Protein AF-A0A955H6G9-F1 (afdb_monomer)

pLDDT: mean 87.77, std 12.22, range [42.0, 98.0]

Structure (mmCIF, N/CA/C/O backbone):
data_AF-A0A955H6G9-F1
#
_entry.id   AF-A0A955H6G9-F1
#
loop_
_atom_site.group_PDB
_atom_site.id
_atom_site.type_symbol
_atom_site.label_atom_id
_atom_site.label_alt_id
_atom_site.label_comp_id
_atom_site.label_asym_id
_atom_site.label_entity_id
_atom_site.label_seq_id
_atom_site.pdbx_PDB_ins_code
_atom_site.Cartn_x
_atom_site.Cartn_y
_atom_site.Cartn_z
_atom_site.occupancy
_atom_site.B_iso_or_equiv
_atom_site.auth_seq_id
_atom_site.auth_comp_id
_atom_site.auth_asym_id
_atom_site.auth_atom_id
_atom_site.pdbx_PDB_model_num
ATOM 1 N N . MET A 1 1 ? 12.837 34.149 -15.693 1.00 42.00 1 MET A N 1
ATOM 2 C CA . MET A 1 1 ? 12.705 32.697 -15.469 1.00 42.00 1 MET A CA 1
ATOM 3 C C . MET A 1 1 ? 13.325 32.417 -14.121 1.00 42.00 1 MET A C 1
ATOM 5 O O . MET A 1 1 ? 14.547 32.378 -14.021 1.00 42.00 1 MET A O 1
ATOM 9 N N . GLU A 1 2 ? 12.493 32.391 -13.085 1.00 47.94 2 GLU A N 1
ATOM 10 C CA . GLU A 1 2 ? 12.919 32.029 -11.735 1.00 47.94 2 GLU A CA 1
ATOM 11 C C . GLU A 1 2 ? 13.337 30.560 -11.734 1.00 47.94 2 GLU A C 1
ATOM 13 O O . GLU A 1 2 ? 12.632 29.698 -12.254 1.00 47.94 2 GLU A O 1
ATOM 18 N N . LYS A 1 3 ? 14.541 30.302 -11.227 1.00 47.59 3 LYS A N 1
ATOM 19 C CA . LYS A 1 3 ? 14.993 28.957 -10.897 1.00 47.59 3 LYS A CA 1
ATOM 20 C C . LYS A 1 3 ? 14.426 28.667 -9.516 1.00 47.59 3 LYS A C 1
ATOM 22 O O . LYS A 1 3 ? 15.016 29.116 -8.538 1.00 47.59 3 LYS A O 1
ATOM 27 N N . THR A 1 4 ? 13.285 27.993 -9.444 1.00 53.31 4 THR A N 1
ATOM 28 C CA . THR A 1 4 ? 12.806 27.422 -8.181 1.00 53.31 4 THR A CA 1
ATOM 29 C C . THR A 1 4 ? 13.916 26.531 -7.621 1.00 53.31 4 THR A C 1
ATOM 31 O O . THR A 1 4 ? 14.532 25.764 -8.372 1.00 53.31 4 THR A O 1
ATOM 34 N N . SER A 1 5 ? 14.258 26.705 -6.345 1.00 61.56 5 SER A N 1
ATOM 35 C CA . SER A 1 5 ? 15.339 25.949 -5.710 1.00 61.56 5 SER A CA 1
ATOM 36 C C . SER A 1 5 ? 14.972 24.466 -5.658 1.00 61.56 5 SER A C 1
ATOM 38 O O . SER A 1 5 ? 13.839 24.112 -5.346 1.00 61.56 5 SER A O 1
ATOM 40 N N . ASN A 1 6 ? 15.944 23.580 -5.885 1.00 61.66 6 ASN A N 1
ATOM 41 C CA . ASN A 1 6 ? 15.737 22.133 -5.772 1.00 61.66 6 ASN A CA 1
ATOM 42 C C . ASN A 1 6 ? 15.278 21.706 -4.359 1.00 61.66 6 ASN A C 1
ATOM 44 O O . ASN A 1 6 ? 14.667 20.655 -4.220 1.00 61.66 6 ASN A O 1
ATOM 48 N N . SER A 1 7 ? 15.549 22.511 -3.319 1.00 62.56 7 SER A N 1
ATOM 49 C CA . SER A 1 7 ? 15.034 22.247 -1.966 1.00 62.56 7 SER A CA 1
ATOM 50 C C . SER A 1 7 ? 13.562 22.629 -1.796 1.00 62.56 7 SER A C 1
ATOM 52 O O . SER A 1 7 ? 12.850 21.948 -1.077 1.00 62.56 7 SER A O 1
ATOM 54 N N . GLU A 1 8 ? 13.095 23.689 -2.461 1.00 64.44 8 GLU A N 1
ATOM 55 C CA . GLU A 1 8 ? 11.696 24.139 -2.368 1.00 64.44 8 GLU A CA 1
ATOM 56 C C . GLU A 1 8 ? 10.757 23.141 -3.057 1.00 64.44 8 GLU A C 1
ATOM 58 O O . GLU A 1 8 ? 9.691 22.834 -2.538 1.00 64.44 8 GLU A O 1
ATOM 63 N N . ILE A 1 9 ? 11.197 22.561 -4.181 1.00 63.03 9 ILE A N 1
ATOM 64 C CA . ILE A 1 9 ? 10.450 21.521 -4.906 1.00 63.03 9 ILE A CA 1
ATOM 65 C C . ILE A 1 9 ? 10.316 20.244 -4.059 1.00 63.03 9 ILE A C 1
ATOM 67 O O . ILE A 1 9 ? 9.235 19.660 -4.003 1.00 63.03 9 ILE A O 1
ATOM 71 N N . MET A 1 10 ? 11.387 19.831 -3.367 1.00 66.06 10 MET A N 1
ATOM 72 C CA . MET A 1 10 ? 11.335 18.695 -2.437 1.00 66.06 10 MET A CA 1
ATOM 73 C C . MET A 1 10 ? 10.364 18.952 -1.279 1.00 66.06 10 MET A C 1
ATOM 75 O O . MET A 1 10 ? 9.615 18.053 -0.905 1.00 66.06 10 MET A O 1
ATOM 79 N N . ASP A 1 11 ? 10.342 20.165 -0.726 1.00 83.56 11 ASP A N 1
ATOM 80 C CA . ASP A 1 11 ? 9.441 20.497 0.380 1.00 83.56 11 ASP A CA 1
ATOM 81 C C . ASP A 1 11 ? 7.962 20.475 -0.058 1.00 83.56 11 ASP A C 1
ATOM 83 O O . ASP A 1 11 ? 7.108 19.980 0.682 1.00 83.56 11 ASP A O 1
ATOM 87 N N . GLU A 1 12 ? 7.645 20.940 -1.271 1.00 87.81 12 GLU A N 1
ATOM 88 C CA . GLU A 1 12 ? 6.280 20.909 -1.820 1.00 87.81 12 GLU A CA 1
ATOM 89 C C . GLU A 1 12 ? 5.785 19.484 -2.123 1.00 87.81 12 GLU A C 1
ATOM 91 O O . GLU A 1 12 ? 4.650 19.145 -1.777 1.00 87.81 12 GLU A O 1
ATOM 96 N N . GLU A 1 13 ? 6.628 18.632 -2.717 1.00 91.62 13 GLU A N 1
ATOM 97 C CA . GLU A 1 13 ? 6.317 17.217 -2.981 1.00 91.62 13 GLU A CA 1
ATOM 98 C C . GLU A 1 13 ? 6.003 16.464 -1.685 1.00 91.62 13 GLU A C 1
ATOM 100 O O . GLU A 1 13 ? 4.968 15.803 -1.575 1.00 91.62 13 GLU A O 1
ATOM 105 N N . VAL A 1 14 ? 6.857 16.610 -0.669 1.00 94.31 14 VAL A N 1
ATOM 106 C CA . VAL A 1 14 ? 6.679 15.937 0.624 1.00 94.31 14 VAL A CA 1
ATOM 107 C C . VAL A 1 14 ? 5.387 16.380 1.309 1.00 94.31 14 VAL A C 1
ATOM 109 O O . VAL A 1 14 ? 4.677 15.551 1.884 1.00 94.31 14 VAL A O 1
ATOM 112 N N . VAL A 1 15 ? 5.062 17.676 1.266 1.00 95.19 15 VAL A N 1
ATOM 113 C CA . VAL A 1 15 ? 3.809 18.191 1.838 1.00 95.19 15 VAL A CA 1
ATOM 114 C C . VAL A 1 15 ? 2.597 17.617 1.105 1.00 95.19 15 VAL A C 1
ATOM 116 O O . VAL A 1 15 ? 1.661 17.167 1.768 1.00 95.19 15 VAL A O 1
ATOM 119 N N . ALA A 1 16 ? 2.618 17.586 -0.230 1.00 94.38 16 ALA A N 1
ATOM 120 C CA . ALA A 1 16 ? 1.520 17.044 -1.028 1.00 94.38 16 ALA A CA 1
ATOM 121 C C . ALA A 1 16 ? 1.290 15.550 -0.744 1.00 94.38 16 ALA A C 1
ATOM 123 O O . ALA A 1 16 ? 0.165 15.143 -0.455 1.00 94.38 16 ALA A O 1
ATOM 124 N N . LEU A 1 17 ? 2.355 14.743 -0.731 1.00 96.19 17 LEU A N 1
ATOM 125 C CA . LEU A 1 17 ? 2.266 13.303 -0.472 1.00 96.19 17 LEU A CA 1
ATOM 126 C C . LEU A 1 17 ? 1.715 12.992 0.922 1.00 96.19 17 LEU A C 1
ATOM 128 O O . LEU A 1 17 ? 0.848 12.132 1.056 1.00 96.19 17 LEU A O 1
ATOM 132 N N . LYS A 1 18 ? 2.139 13.739 1.949 1.00 96.44 18 LYS A N 1
ATOM 133 C CA . LYS A 1 18 ? 1.588 13.598 3.306 1.00 96.44 18 LYS A CA 1
ATOM 134 C C . LYS A 1 18 ? 0.100 13.926 3.360 1.00 96.44 18 LYS A C 1
ATOM 136 O O . LYS A 1 18 ? -0.662 13.208 4.002 1.00 96.44 18 LYS A O 1
ATOM 141 N N . GLN A 1 19 ? -0.325 14.993 2.682 1.00 95.69 19 GLN A N 1
ATOM 142 C CA . GLN A 1 19 ? -1.740 15.363 2.622 1.00 95.69 19 GLN A CA 1
ATOM 143 C C . GLN A 1 19 ? -2.574 14.286 1.928 1.00 95.69 19 GLN A C 1
ATOM 145 O O . GLN A 1 19 ? -3.650 13.949 2.421 1.00 95.69 19 GLN A O 1
ATOM 150 N N . LEU A 1 20 ? -2.072 13.717 0.830 1.00 95.44 20 LEU A N 1
ATOM 151 C CA . LEU A 1 20 ? -2.723 12.602 0.144 1.00 95.44 20 LEU A CA 1
ATOM 152 C C . LEU A 1 20 ? -2.802 11.363 1.040 1.00 95.44 20 LEU A C 1
ATOM 154 O O . LEU A 1 20 ? -3.865 10.758 1.149 1.00 95.44 20 LEU A O 1
ATOM 158 N N . ALA A 1 21 ? -1.731 11.042 1.768 1.00 96.69 21 ALA A N 1
ATOM 159 C CA . ALA A 1 21 ? -1.721 9.927 2.711 1.00 96.69 21 ALA A CA 1
ATOM 160 C C . ALA A 1 21 ? -2.803 10.088 3.790 1.00 96.69 21 ALA A C 1
ATOM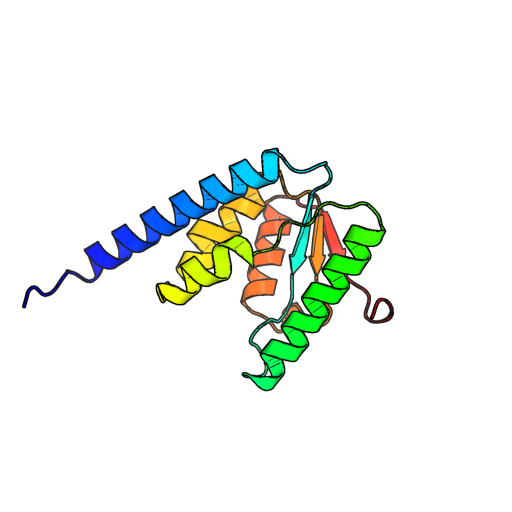 162 O O . ALA A 1 21 ? -3.561 9.164 4.066 1.00 96.69 21 ALA A O 1
ATOM 163 N N . GLU A 1 22 ? -2.930 11.28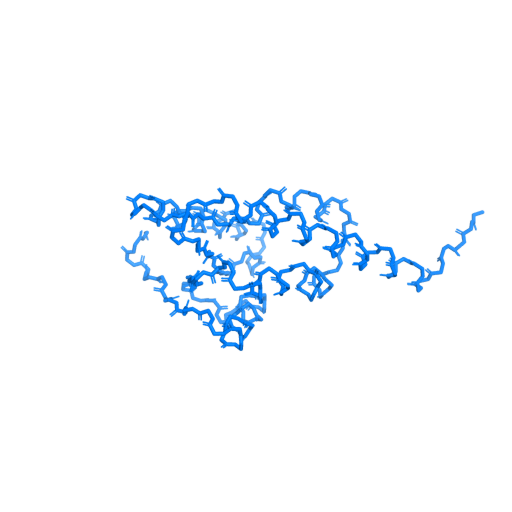2 4.375 1.00 96.88 22 GLU A N 1
ATOM 164 C CA . GLU A 1 22 ? -3.965 11.576 5.372 1.00 96.88 22 GLU A CA 1
ATOM 165 C C . GLU A 1 22 ? -5.391 11.520 4.806 1.00 96.88 22 GLU A C 1
ATOM 167 O O . GLU A 1 22 ? -6.344 11.243 5.542 1.00 96.88 22 GLU A O 1
ATOM 172 N N . GLN A 1 23 ? -5.575 11.848 3.526 1.00 95.38 23 GLN A N 1
ATOM 173 C CA . GLN A 1 23 ? -6.870 11.720 2.861 1.00 95.38 23 GLN A CA 1
ATOM 174 C C . GLN A 1 23 ? -7.222 10.248 2.650 1.00 95.38 23 GLN A C 1
ATOM 176 O O . GLN A 1 23 ? -8.334 9.844 2.984 1.00 95.38 23 GLN A O 1
ATOM 181 N N . GLU A 1 24 ? -6.274 9.443 2.174 1.00 96.12 24 GLU A N 1
ATOM 182 C CA . GLU A 1 24 ? -6.448 7.999 2.007 1.00 96.12 24 GLU A CA 1
ATOM 183 C C . GLU A 1 24 ? -6.719 7.297 3.334 1.00 96.12 24 GLU A C 1
ATOM 185 O O . GLU A 1 24 ? -7.673 6.533 3.436 1.00 96.12 24 GLU A O 1
ATOM 190 N N . ILE A 1 25 ? -5.972 7.626 4.389 1.00 96.75 25 ILE A N 1
ATOM 191 C CA . ILE A 1 25 ? -6.218 7.109 5.744 1.00 96.75 25 ILE A CA 1
ATOM 192 C C . ILE A 1 25 ? -7.666 7.385 6.166 1.00 96.75 25 ILE A C 1
ATOM 194 O O . ILE A 1 25 ? -8.373 6.466 6.575 1.00 96.75 25 ILE A O 1
ATOM 198 N N . ARG A 1 26 ? -8.156 8.618 5.980 1.00 96.12 26 ARG A N 1
ATOM 199 C CA . ARG A 1 26 ? -9.553 8.971 6.284 1.00 96.12 26 ARG A CA 1
ATOM 200 C C . ARG A 1 26 ? -10.568 8.205 5.440 1.00 96.12 26 ARG A C 1
ATOM 202 O O . ARG A 1 26 ? -11.649 7.908 5.942 1.00 96.12 26 ARG A O 1
ATOM 209 N N . LYS A 1 27 ? -10.258 7.883 4.181 1.00 94.75 27 LYS A N 1
ATOM 210 C CA . LYS A 1 27 ? -11.116 7.025 3.347 1.00 94.75 27 LYS A CA 1
ATOM 211 C C . LYS A 1 27 ? -11.143 5.596 3.892 1.00 94.75 27 LYS A C 1
ATOM 213 O O . LYS A 1 27 ? -12.225 5.032 4.035 1.00 94.75 27 LYS A O 1
ATOM 218 N N . ILE A 1 28 ? -9.984 5.045 4.259 1.00 95.62 28 ILE A N 1
ATOM 219 C CA . ILE A 1 28 ? -9.861 3.689 4.810 1.00 95.62 28 ILE A CA 1
ATOM 220 C C . ILE A 1 28 ? -10.650 3.548 6.120 1.00 95.62 28 ILE A C 1
ATOM 222 O O . ILE A 1 28 ? -11.315 2.533 6.318 1.00 95.62 28 ILE A O 1
ATOM 226 N N . GLU A 1 29 ? -10.655 4.569 6.985 1.00 96.19 29 GLU A N 1
ATOM 227 C CA . GLU A 1 29 ? -11.452 4.578 8.227 1.00 96.19 29 GLU A CA 1
ATOM 228 C C . GLU A 1 29 ? -12.958 4.373 7.991 1.00 96.19 29 GLU A C 1
ATOM 230 O O . GLU A 1 29 ? -13.663 3.908 8.886 1.00 96.19 29 GLU A O 1
ATOM 235 N N . GLN A 1 30 ? -13.463 4.719 6.803 1.00 95.75 30 GLN A N 1
ATOM 236 C CA . GLN A 1 30 ? -14.875 4.562 6.444 1.00 95.75 30 GLN A CA 1
ATOM 237 C C . GLN A 1 30 ? -15.189 3.203 5.798 1.00 95.75 30 GLN A C 1
ATOM 239 O O . GLN A 1 30 ? -16.362 2.895 5.571 1.00 95.75 30 GLN A O 1
ATOM 244 N N . LEU A 1 31 ? -14.177 2.387 5.485 1.00 94.81 31 LEU A N 1
ATOM 245 C CA . LEU A 1 31 ? -14.373 1.081 4.860 1.00 94.81 31 LEU A CA 1
ATOM 246 C C . LEU A 1 31 ? -14.797 0.017 5.891 1.00 94.81 31 LEU A C 1
ATOM 248 O O . LEU A 1 31 ? -14.308 0.016 7.028 1.00 94.81 31 LEU A O 1
ATOM 252 N N . PRO A 1 32 ? -15.663 -0.943 5.501 1.00 95.38 32 PRO A N 1
ATOM 253 C CA . PRO A 1 32 ? -15.953 -2.114 6.322 1.00 95.38 32 PRO A CA 1
ATOM 254 C C . PRO A 1 32 ? -14.673 -2.882 6.661 1.00 95.38 32 PRO A C 1
ATOM 256 O O . PRO A 1 32 ? -13.861 -3.157 5.784 1.00 95.38 32 PRO A O 1
ATOM 259 N N . GLN A 1 33 ? -14.500 -3.254 7.925 1.00 91.69 33 GLN A N 1
ATOM 260 C CA . GLN A 1 33 ? -13.320 -3.994 8.371 1.00 91.69 33 GLN A CA 1
ATOM 261 C C . GLN A 1 33 ? -13.535 -5.515 8.217 1.00 91.69 33 GLN A C 1
ATOM 263 O O . GLN A 1 33 ? -14.656 -5.983 8.446 1.00 91.69 33 GLN A O 1
ATOM 268 N N . PRO A 1 34 ? -12.488 -6.301 7.899 1.00 94.00 34 PRO A N 1
ATOM 269 C CA . PRO A 1 34 ? -11.100 -5.872 7.716 1.00 94.00 34 PRO A CA 1
ATOM 270 C C . PRO A 1 34 ? -10.847 -5.222 6.347 1.00 94.00 34 PRO A C 1
ATOM 272 O O . PRO A 1 34 ? -11.423 -5.631 5.335 1.00 94.00 34 PRO A O 1
ATOM 275 N N . VAL A 1 35 ? -9.947 -4.238 6.328 1.00 97.25 35 VAL A N 1
ATOM 276 C CA . VAL A 1 35 ? -9.344 -3.698 5.109 1.00 97.25 35 VAL A CA 1
ATOM 277 C C . VAL A 1 35 ? -8.005 -4.379 4.874 1.00 97.25 35 VAL A C 1
ATOM 279 O O . VAL A 1 35 ? -7.166 -4.498 5.772 1.00 97.25 35 VAL A O 1
ATOM 282 N N . VAL A 1 36 ? -7.797 -4.811 3.637 1.00 96.75 36 VAL A N 1
ATOM 283 C CA . VAL A 1 36 ? -6.575 -5.480 3.205 1.00 96.75 36 VAL A CA 1
ATOM 284 C C . VAL A 1 36 ? -5.976 -4.769 1.995 1.00 96.75 36 VAL A C 1
ATOM 286 O O . VAL A 1 36 ? -6.652 -4.012 1.294 1.00 96.75 36 VAL A O 1
ATOM 289 N N . ARG A 1 37 ? -4.686 -5.005 1.759 1.00 95.19 37 ARG A N 1
ATOM 290 C CA . ARG A 1 37 ? -3.939 -4.485 0.607 1.00 95.19 37 ARG A CA 1
ATOM 291 C C . ARG A 1 37 ? -3.328 -5.642 -0.169 1.00 95.19 37 ARG A C 1
ATOM 293 O O . ARG A 1 37 ? -2.798 -6.569 0.442 1.00 95.19 37 ARG A O 1
ATOM 300 N N . VAL A 1 38 ? -3.349 -5.561 -1.496 1.00 94.44 38 VAL A N 1
ATOM 301 C CA . VAL A 1 38 ? -2.573 -6.456 -2.362 1.00 94.44 38 VAL A CA 1
ATOM 302 C C . VAL A 1 38 ? -1.281 -5.751 -2.782 1.00 94.44 38 VAL A C 1
ATOM 304 O O . VAL A 1 38 ? -1.288 -4.582 -3.15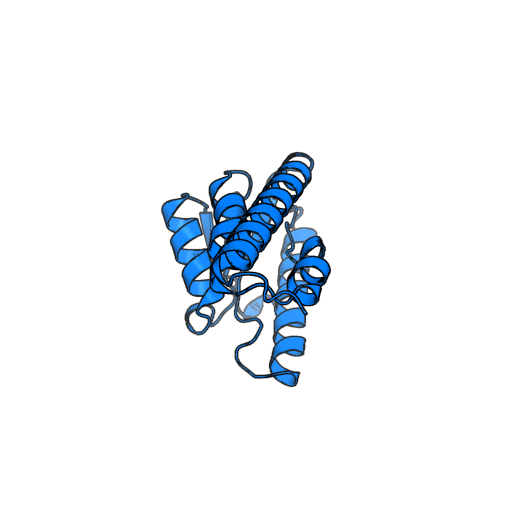6 1.00 94.44 38 VAL A O 1
ATOM 307 N N . CYS A 1 39 ? -0.166 -6.465 -2.686 1.00 93.81 39 CYS A N 1
ATOM 308 C CA . CYS A 1 39 ? 1.190 -5.997 -2.947 1.00 93.81 39 CYS A CA 1
ATOM 309 C C . CYS A 1 39 ? 1.851 -6.899 -3.993 1.00 93.81 39 CYS A C 1
ATOM 311 O O . CYS A 1 39 ? 1.662 -8.116 -3.976 1.00 93.81 39 CYS A O 1
ATOM 313 N N . GLY A 1 40 ? 2.666 -6.349 -4.890 1.00 90.69 40 GLY A N 1
ATOM 314 C CA . GLY A 1 40 ? 3.328 -7.172 -5.899 1.00 90.69 40 GLY A CA 1
ATOM 315 C C . GLY A 1 40 ? 4.137 -6.397 -6.936 1.00 90.69 40 GLY A C 1
ATOM 316 O O . GLY A 1 40 ? 4.186 -5.167 -6.913 1.00 90.69 40 GLY A O 1
ATOM 317 N N . PRO A 1 41 ? 4.807 -7.113 -7.851 1.00 87.75 41 PRO A N 1
ATOM 318 C CA . PRO A 1 41 ? 5.557 -6.494 -8.934 1.00 87.75 41 PRO A CA 1
ATOM 319 C C . PRO A 1 41 ? 4.605 -5.829 -9.932 1.00 87.75 41 PRO A C 1
ATOM 321 O O . PRO A 1 41 ? 3.851 -6.524 -10.611 1.00 87.75 41 PRO A O 1
ATOM 324 N N . LEU A 1 42 ? 4.672 -4.500 -10.052 1.00 82.31 42 LEU A N 1
ATOM 325 C CA . LEU A 1 42 ? 3.860 -3.730 -11.002 1.00 82.31 42 LEU A CA 1
ATOM 326 C C . LEU A 1 42 ? 4.644 -3.324 -12.261 1.00 82.31 42 LEU A C 1
ATOM 328 O O . LEU A 1 42 ? 4.130 -3.438 -13.363 1.00 82.31 42 LEU A O 1
ATOM 332 N N . THR A 1 43 ? 5.902 -2.897 -12.132 1.00 74.81 43 THR A N 1
ATOM 333 C CA . THR A 1 43 ? 6.668 -2.267 -13.230 1.00 74.81 43 THR A CA 1
ATOM 334 C C . THR A 1 43 ? 7.894 -3.062 -13.698 1.00 74.81 43 THR A C 1
ATOM 336 O O . THR A 1 43 ? 8.645 -2.582 -14.545 1.00 74.81 43 THR A O 1
ATOM 339 N N . CYS A 1 44 ? 8.103 -4.286 -13.198 1.00 64.69 44 CYS A N 1
ATOM 340 C CA . CYS A 1 44 ? 9.353 -5.037 -13.391 1.00 64.69 44 CYS A CA 1
ATOM 341 C C . CYS A 1 44 ? 9.675 -5.422 -14.854 1.00 64.69 44 CYS A C 1
ATOM 343 O O . CYS A 1 44 ? 10.847 -5.574 -15.182 1.00 64.69 44 CYS A O 1
ATOM 345 N N . ASP A 1 45 ? 8.675 -5.530 -15.741 1.00 67.31 45 ASP A N 1
ATOM 346 C CA . ASP A 1 45 ? 8.825 -6.112 -17.091 1.00 67.31 45 ASP A CA 1
ATOM 347 C C . ASP A 1 45 ? 8.454 -5.142 -18.249 1.00 67.31 45 ASP A C 1
ATOM 349 O O . ASP A 1 45 ? 8.072 -5.567 -19.343 1.00 67.31 45 ASP A O 1
ATOM 353 N N . GLY A 1 46 ? 8.540 -3.821 -18.039 1.00 64.75 46 GLY A N 1
ATOM 354 C CA . GLY A 1 46 ? 8.195 -2.810 -19.059 1.00 64.75 46 GLY A CA 1
ATOM 355 C C . GLY A 1 46 ? 6.680 -2.677 -19.328 1.00 64.75 46 GLY A C 1
ATOM 356 O O . GLY A 1 46 ? 5.883 -3.239 -18.584 1.00 64.75 46 GLY A O 1
ATOM 357 N N . PRO A 1 47 ? 6.234 -1.939 -20.370 1.00 67.00 47 PRO A N 1
ATOM 358 C CA . PRO A 1 47 ? 4.812 -1.592 -20.556 1.00 67.00 47 PRO A CA 1
ATOM 359 C C . PRO A 1 47 ? 3.867 -2.791 -20.742 1.00 67.00 47 PRO A C 1
ATOM 361 O O . PRO A 1 47 ? 2.778 -2.819 -20.175 1.00 67.00 47 PRO A O 1
ATOM 364 N N . GLU A 1 48 ? 4.287 -3.810 -21.499 1.00 67.69 48 GLU A N 1
ATOM 365 C CA . GLU A 1 48 ? 3.521 -5.061 -21.648 1.00 67.69 48 GLU A CA 1
ATOM 366 C C . GLU A 1 48 ? 3.525 -5.896 -20.356 1.00 67.69 48 GLU A C 1
ATOM 368 O O . GLU A 1 48 ? 2.594 -6.656 -20.089 1.00 67.69 48 GLU A O 1
ATOM 373 N N . GLY A 1 49 ? 4.575 -5.754 -19.544 1.00 76.25 49 GLY A N 1
ATOM 374 C CA . GLY A 1 49 ? 4.664 -6.311 -18.199 1.00 76.25 49 GLY A CA 1
ATOM 375 C C . GLY A 1 49 ? 3.710 -5.633 -17.224 1.00 76.25 49 GLY A C 1
ATOM 376 O O . GLY A 1 49 ? 2.996 -6.327 -16.509 1.00 76.25 49 GLY A O 1
ATOM 377 N N . TYR A 1 50 ? 3.639 -4.300 -17.267 1.00 82.00 50 TYR A N 1
ATOM 378 C CA . TYR A 1 50 ? 2.788 -3.495 -16.394 1.00 82.00 50 TYR A CA 1
ATOM 379 C C . TYR A 1 50 ? 1.321 -3.881 -16.511 1.00 82.00 50 TYR A C 1
ATOM 381 O O . TYR A 1 50 ? 0.699 -4.181 -15.499 1.00 82.00 50 TYR A O 1
ATOM 389 N N . LEU A 1 51 ? 0.784 -3.956 -17.734 1.00 82.81 51 LEU A N 1
ATOM 390 C CA . LEU A 1 51 ? -0.619 -4.329 -17.938 1.00 82.81 51 LEU A CA 1
ATOM 391 C C . LEU A 1 51 ? -0.924 -5.719 -17.364 1.00 82.81 51 LEU A C 1
ATOM 393 O O . LEU A 1 51 ? -1.891 -5.884 -16.630 1.00 82.81 51 LEU A O 1
ATOM 397 N N . ARG A 1 52 ? -0.051 -6.705 -17.613 1.00 82.94 52 ARG A N 1
ATOM 398 C CA . ARG A 1 52 ? -0.217 -8.056 -17.052 1.00 82.94 52 ARG A CA 1
ATOM 399 C C . ARG A 1 52 ? -0.109 -8.075 -15.530 1.00 82.94 52 ARG A C 1
ATOM 401 O O . ARG A 1 52 ? -0.822 -8.829 -14.876 1.00 82.94 52 ARG A O 1
ATOM 408 N N . SER A 1 53 ? 0.793 -7.287 -14.959 1.00 84.62 53 SER A N 1
ATOM 409 C CA . SER A 1 53 ? 0.942 -7.160 -13.512 1.00 84.62 53 SER A CA 1
ATOM 410 C C . SER A 1 53 ? -0.261 -6.479 -12.862 1.00 84.62 53 SER A C 1
ATOM 412 O O . SER A 1 53 ? -0.739 -6.955 -11.833 1.00 84.62 53 SER A O 1
ATOM 414 N N . ALA A 1 54 ? -0.782 -5.420 -13.481 1.00 86.12 54 ALA A N 1
ATOM 415 C CA . ALA A 1 54 ? -1.995 -4.736 -13.054 1.00 86.12 54 ALA A CA 1
ATOM 416 C C . ALA A 1 54 ? -3.208 -5.678 -13.110 1.00 86.12 54 ALA A C 1
ATOM 418 O O . ALA A 1 54 ? -3.956 -5.757 -12.140 1.00 86.12 54 ALA A O 1
ATOM 419 N N . ASP A 1 55 ? -3.346 -6.476 -14.175 1.00 88.00 55 ASP A N 1
ATOM 420 C CA . ASP A 1 55 ? -4.402 -7.491 -14.285 1.00 88.00 55 ASP A CA 1
ATOM 421 C C . ASP A 1 55 ? -4.308 -8.541 -13.165 1.00 88.00 55 ASP A C 1
ATOM 423 O O . ASP A 1 55 ? -5.323 -8.930 -12.584 1.00 88.00 55 ASP A O 1
ATOM 427 N N . ARG A 1 56 ? -3.092 -8.987 -12.816 1.00 86.94 56 ARG A N 1
ATOM 428 C CA . ARG A 1 56 ? -2.872 -9.930 -11.703 1.00 86.94 56 ARG A CA 1
ATOM 429 C C . ARG A 1 56 ? -3.233 -9.320 -10.351 1.00 86.94 56 ARG A C 1
ATOM 431 O O . ARG A 1 56 ? -3.843 -10.006 -9.533 1.00 86.94 56 ARG A O 1
ATOM 438 N N . LEU A 1 57 ? -2.878 -8.054 -10.120 1.00 89.44 57 LEU A N 1
ATOM 439 C CA . LEU A 1 57 ? -3.275 -7.317 -8.917 1.00 89.44 57 LEU A CA 1
ATOM 440 C C . LEU A 1 57 ? -4.798 -7.200 -8.834 1.00 89.44 57 LEU A C 1
ATOM 442 O O . LEU A 1 57 ? -5.378 -7.642 -7.847 1.00 89.44 57 LEU A O 1
ATOM 446 N N . ALA A 1 58 ? -5.450 -6.719 -9.893 1.00 90.19 58 ALA A N 1
ATOM 447 C CA . ALA A 1 58 ? -6.901 -6.554 -9.942 1.00 90.19 58 ALA A CA 1
ATOM 448 C C . ALA A 1 58 ? -7.651 -7.883 -9.742 1.00 90.19 58 ALA A C 1
ATOM 450 O O . ALA A 1 58 ? -8.672 -7.940 -9.053 1.00 90.19 58 ALA A O 1
ATOM 451 N N . LEU A 1 59 ? -7.143 -8.981 -10.307 1.00 90.88 59 LEU A N 1
ATOM 452 C CA . LEU A 1 59 ? -7.724 -10.307 -10.111 1.00 90.88 59 LEU A CA 1
ATOM 453 C C . LEU A 1 59 ? -7.580 -10.786 -8.660 1.00 90.88 59 LEU A C 1
ATOM 455 O O . LEU A 1 59 ? -8.536 -11.315 -8.089 1.00 90.88 59 LEU A O 1
ATOM 459 N N . ALA A 1 60 ? -6.421 -10.564 -8.041 1.00 91.81 60 ALA A N 1
ATOM 460 C CA . ALA A 1 60 ? -6.210 -10.892 -6.638 1.00 91.81 60 ALA A CA 1
ATOM 461 C C . ALA A 1 60 ? -7.111 -10.063 -5.708 1.00 91.81 60 ALA A C 1
ATOM 463 O O . ALA A 1 60 ? -7.745 -10.622 -4.810 1.00 91.81 60 ALA A O 1
ATOM 464 N N . GLU A 1 61 ? -7.240 -8.758 -5.961 1.00 92.69 61 GLU A N 1
ATOM 465 C CA . GLU A 1 61 ? -8.177 -7.881 -5.253 1.00 92.69 61 GLU A CA 1
ATOM 466 C C . GLU A 1 61 ? -9.613 -8.399 -5.379 1.00 92.69 61 GLU A C 1
ATOM 468 O O . GLU A 1 61 ? -10.308 -8.545 -4.371 1.00 92.69 61 GLU A O 1
ATOM 473 N N . LYS A 1 62 ? -10.039 -8.774 -6.591 1.00 92.94 62 LYS A N 1
ATOM 474 C CA . LYS A 1 62 ? -11.371 -9.335 -6.832 1.00 92.94 62 LYS A CA 1
ATOM 475 C C . LYS A 1 62 ? -11.624 -10.614 -6.032 1.00 92.94 62 LYS A C 1
ATOM 477 O O . LYS A 1 62 ? -12.693 -10.763 -5.445 1.00 92.94 62 LYS A O 1
ATOM 482 N N . VAL A 1 63 ? -10.660 -11.532 -5.977 1.00 92.25 63 VAL A N 1
ATOM 483 C CA . VAL A 1 63 ? -10.784 -12.773 -5.193 1.00 92.25 63 VAL A CA 1
ATOM 484 C C . VAL A 1 63 ? -10.971 -12.478 -3.700 1.00 92.25 63 VAL A C 1
ATOM 486 O O . VAL A 1 63 ? -11.729 -13.179 -3.028 1.00 92.25 63 VAL A O 1
ATOM 489 N N . LEU A 1 64 ? -10.308 -11.451 -3.162 1.00 92.94 64 LEU A N 1
ATOM 490 C CA . LEU A 1 64 ? -10.464 -11.040 -1.761 1.00 92.94 64 LEU A CA 1
ATOM 491 C C . LEU A 1 64 ? 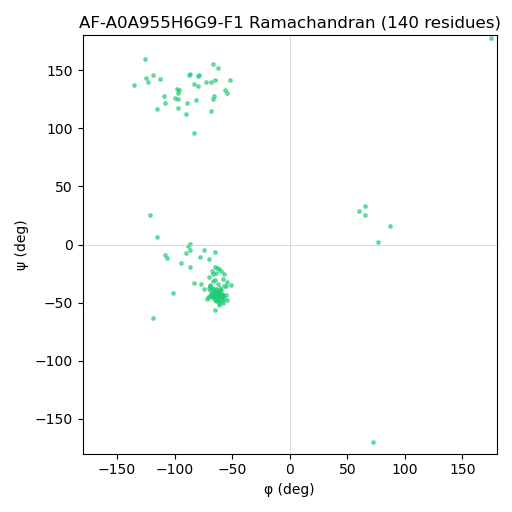-11.800 -10.320 -1.517 1.00 92.94 64 LEU A C 1
ATOM 493 O O . LEU A 1 64 ? -12.462 -10.583 -0.511 1.00 92.94 64 LEU A O 1
ATOM 497 N N . GLN A 1 65 ? -12.246 -9.489 -2.462 1.00 93.94 65 GLN A N 1
ATOM 498 C CA . GLN A 1 65 ? -13.578 -8.872 -2.428 1.00 93.94 65 GLN A CA 1
ATOM 499 C C . GLN A 1 65 ? -14.690 -9.924 -2.444 1.00 93.94 65 GLN A C 1
ATOM 501 O O . GLN A 1 65 ? -15.614 -9.852 -1.637 1.00 93.94 65 GLN A O 1
ATOM 506 N N . ASP A 1 66 ? -14.580 -10.943 -3.302 1.00 93.62 66 ASP A N 1
ATOM 507 C CA . ASP A 1 66 ? -15.548 -12.044 -3.389 1.00 93.62 66 ASP A CA 1
ATOM 508 C C . ASP A 1 66 ? -15.570 -12.892 -2.087 1.00 93.62 66 ASP A C 1
ATOM 510 O O . ASP A 1 66 ? -16.561 -13.564 -1.795 1.00 93.62 66 ASP A O 1
ATOM 514 N N . LYS A 1 67 ? -14.517 -12.812 -1.254 1.00 91.25 67 LYS A N 1
ATOM 515 C CA . LYS A 1 67 ? -14.452 -13.375 0.113 1.00 91.25 67 LYS A CA 1
ATOM 516 C C . LYS A 1 67 ? -14.999 -12.432 1.199 1.00 91.25 67 LYS A C 1
ATOM 518 O O . LYS A 1 67 ? -15.007 -12.804 2.372 1.00 91.25 67 LYS A O 1
ATOM 523 N N . GLY A 1 68 ? -15.478 -11.246 0.827 1.00 94.38 68 GLY A N 1
ATOM 524 C CA . GLY A 1 68 ? -16.081 -10.261 1.727 1.00 94.38 68 GLY A CA 1
ATOM 525 C C . GLY A 1 68 ? -15.094 -9.300 2.394 1.00 94.38 68 GLY A C 1
ATOM 526 O O . GLY A 1 68 ? -15.466 -8.666 3.379 1.00 94.38 68 GLY A O 1
ATOM 527 N N . MET A 1 69 ? -13.857 -9.195 1.898 1.00 94.94 69 MET A N 1
ATOM 528 C CA . MET A 1 69 ? -12.872 -8.234 2.406 1.00 94.94 69 MET A CA 1
ATOM 529 C C . MET A 1 69 ? -13.008 -6.877 1.715 1.00 94.94 69 MET A C 1
ATOM 531 O O . MET A 1 69 ? -13.299 -6.805 0.519 1.00 94.94 69 MET A O 1
ATOM 535 N N . SER A 1 70 ? -12.731 -5.799 2.449 1.00 96.75 70 SER A N 1
ATOM 536 C CA . SER A 1 70 ? -12.546 -4.482 1.841 1.00 96.75 70 SER A CA 1
ATOM 537 C C . SER A 1 70 ? -11.117 -4.344 1.341 1.00 96.75 70 SER A C 1
ATOM 539 O O . SER A 1 70 ? -10.173 -4.724 2.031 1.00 96.75 70 SER A O 1
ATOM 541 N N . ILE A 1 71 ? -10.952 -3.766 0.157 1.00 95.25 71 ILE A N 1
ATOM 542 C CA . ILE A 1 71 ? -9.640 -3.542 -0.448 1.00 95.25 71 ILE A CA 1
ATOM 543 C C . ILE A 1 71 ? -9.338 -2.057 -0.416 1.00 95.25 71 ILE A C 1
ATOM 545 O O . ILE A 1 71 ? -10.147 -1.257 -0.886 1.00 95.25 71 ILE A O 1
ATOM 549 N N . TRP A 1 72 ? -8.170 -1.699 0.109 1.00 94.69 72 TRP A N 1
ATOM 550 C CA . TRP A 1 72 ? -7.571 -0.412 -0.211 1.00 94.69 72 TRP A CA 1
ATOM 551 C C . TRP A 1 72 ? -6.691 -0.582 -1.449 1.00 94.69 72 TRP A C 1
ATOM 553 O O . TRP A 1 72 ? -5.765 -1.396 -1.446 1.00 94.69 72 TRP A O 1
ATOM 563 N N . THR A 1 73 ? -7.001 0.179 -2.497 1.00 87.06 73 THR A N 1
ATOM 564 C CA . THR A 1 73 ? -6.253 0.184 -3.754 1.00 87.06 73 THR A CA 1
ATOM 565 C C . THR A 1 73 ? -5.553 1.522 -3.935 1.00 87.06 73 THR A C 1
ATOM 567 O O . THR A 1 73 ? -6.095 2.576 -3.607 1.00 87.06 73 THR A O 1
ATOM 570 N N . PHE A 1 74 ? -4.338 1.482 -4.477 1.00 81.69 74 PHE A N 1
ATOM 571 C CA . PHE A 1 74 ? -3.596 2.693 -4.817 1.00 81.69 74 PHE A CA 1
ATOM 572 C C . PHE A 1 74 ? -4.244 3.478 -5.968 1.00 81.69 74 PHE A C 1
ATOM 574 O O . PHE A 1 74 ? -4.025 4.684 -6.068 1.00 81.69 74 PHE A O 1
ATOM 581 N N . GLY A 1 75 ? -5.055 2.815 -6.804 1.00 74.00 75 GLY A N 1
ATOM 582 C CA . GLY A 1 75 ? -5.585 3.370 -8.054 1.00 74.00 75 GLY A CA 1
ATOM 583 C C . GLY A 1 75 ? -6.261 4.738 -7.908 1.00 74.00 75 GLY A C 1
ATOM 584 O O . GLY A 1 75 ? -6.091 5.597 -8.767 1.00 74.00 75 GLY A O 1
ATOM 585 N N . ASP A 1 76 ? -6.939 4.994 -6.785 1.00 72.12 76 ASP A N 1
ATOM 586 C CA . ASP A 1 76 ? -7.629 6.267 -6.533 1.00 72.12 76 ASP A CA 1
ATOM 587 C C . ASP A 1 76 ? -6.676 7.471 -6.384 1.00 72.12 76 ASP A C 1
ATOM 589 O O . ASP A 1 76 ? -7.082 8.607 -6.621 1.00 72.12 76 ASP A O 1
ATOM 593 N N . SER A 1 77 ? -5.423 7.240 -5.981 1.00 81.94 77 SER A N 1
ATOM 594 C CA . SER A 1 77 ? -4.374 8.268 -5.845 1.00 81.94 77 SER A CA 1
ATOM 595 C C . SER A 1 77 ? -3.287 8.163 -6.924 1.00 81.94 77 SER A C 1
ATOM 597 O O . SER A 1 77 ? -2.437 9.048 -7.039 1.00 81.94 77 SER A O 1
ATOM 599 N N . GLU A 1 78 ? -3.305 7.088 -7.715 1.00 82.25 78 GLU A N 1
ATOM 600 C CA . GLU A 1 78 ? -2.285 6.757 -8.712 1.00 82.25 78 GLU A CA 1
ATOM 601 C C . GLU A 1 78 ? -2.198 7.823 -9.815 1.00 82.25 78 GLU A C 1
ATOM 603 O O . GLU A 1 78 ? -1.104 8.291 -10.135 1.00 82.25 78 GLU A O 1
ATOM 608 N N . GLU A 1 79 ? -3.340 8.278 -10.348 1.00 81.88 79 GLU A N 1
ATOM 609 C CA . GLU A 1 79 ? -3.379 9.320 -11.387 1.00 81.88 79 GLU A CA 1
ATOM 610 C C . GLU A 1 79 ? -2.808 10.653 -10.879 1.00 81.88 79 GLU A C 1
ATOM 612 O O . GLU A 1 79 ? -2.039 11.313 -11.584 1.00 81.88 79 GLU A O 1
ATOM 617 N N . GLU A 1 80 ? -3.143 11.038 -9.645 1.00 85.81 80 GLU A N 1
ATOM 618 C CA . GLU A 1 80 ? -2.653 12.282 -9.051 1.00 85.81 80 GLU A CA 1
ATOM 619 C C . GLU A 1 80 ? -1.141 12.230 -8.812 1.00 85.81 80 GLU A C 1
ATOM 621 O O . GLU A 1 80 ? -0.432 13.180 -9.143 1.00 85.81 80 GLU A O 1
ATOM 626 N N . ILE A 1 81 ? -0.629 11.110 -8.301 1.00 87.00 81 ILE A N 1
ATOM 627 C CA . ILE A 1 81 ? 0.795 10.949 -8.000 1.00 87.00 81 ILE A CA 1
ATOM 628 C C . ILE A 1 81 ? 1.629 10.827 -9.282 1.00 87.00 81 ILE A C 1
ATOM 630 O O . ILE A 1 81 ? 2.620 11.548 -9.440 1.00 87.00 81 ILE A O 1
ATOM 634 N N . PHE A 1 82 ? 1.220 9.992 -10.244 1.00 81.75 82 PHE A N 1
ATOM 635 C CA . PHE A 1 82 ? 1.953 9.856 -11.507 1.00 81.75 82 PHE A CA 1
ATOM 636 C C . PHE A 1 82 ? 1.854 11.099 -12.385 1.00 81.75 82 PHE A C 1
ATOM 638 O O . PHE A 1 82 ? 2.844 11.478 -13.014 1.00 81.75 82 PHE A O 1
ATOM 645 N N . GLY A 1 83 ? 0.709 11.787 -12.390 1.00 83.25 83 GLY A N 1
ATOM 646 C CA . GLY A 1 83 ? 0.532 13.035 -13.132 1.00 83.25 83 GLY A CA 1
ATOM 647 C C . GLY A 1 83 ? 1.469 14.158 -12.674 1.00 83.25 83 GLY A C 1
ATOM 648 O O . GLY A 1 83 ? 1.733 15.091 -13.436 1.00 83.25 83 GLY A O 1
ATOM 649 N N . LYS A 1 84 ? 1.997 14.072 -11.447 1.00 87.06 84 LYS A N 1
ATOM 650 C CA . LYS A 1 84 ? 2.934 15.045 -10.867 1.00 87.06 84 LYS A CA 1
ATOM 651 C C . LYS A 1 84 ? 4.403 14.668 -11.038 1.00 87.06 84 LYS A C 1
ATOM 653 O O . LYS A 1 84 ? 5.252 15.544 -10.891 1.00 87.06 84 LYS A O 1
ATOM 658 N N . GLY A 1 85 ? 4.703 13.413 -11.376 1.00 86.94 85 GLY A N 1
ATOM 659 C CA . GLY A 1 85 ? 6.077 12.931 -11.531 1.00 86.94 85 GLY A CA 1
ATOM 660 C C . GLY A 1 85 ? 6.875 12.944 -10.225 1.00 86.94 85 GLY A C 1
ATOM 661 O O . GLY A 1 85 ? 8.074 13.218 -10.255 1.00 86.94 85 GLY A O 1
ATOM 662 N N . TYR A 1 86 ? 6.208 12.697 -9.093 1.00 90.38 86 TYR A N 1
ATOM 663 C CA . TYR A 1 86 ? 6.869 12.551 -7.796 1.00 90.38 86 TYR A CA 1
ATOM 664 C C . TYR A 1 86 ? 7.829 11.359 -7.795 1.00 90.38 86 TYR A C 1
ATOM 666 O O . TYR A 1 86 ? 7.648 10.393 -8.536 1.00 90.38 86 TYR A O 1
ATOM 674 N N . SER A 1 87 ? 8.873 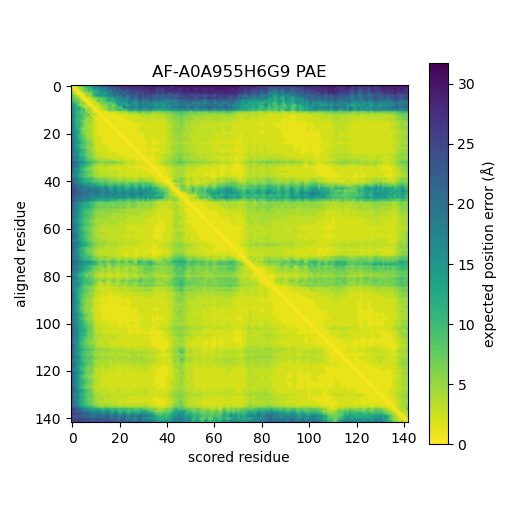11.439 -6.975 1.00 90.12 87 SER A N 1
ATOM 675 C CA . SER A 1 87 ? 9.880 10.383 -6.894 1.00 90.12 87 SER A CA 1
ATOM 676 C C . SER A 1 87 ? 9.338 9.142 -6.183 1.00 90.12 87 SER A C 1
ATOM 678 O O . SER A 1 87 ? 8.681 9.253 -5.149 1.00 90.12 87 SER A O 1
ATOM 680 N N . ASP A 1 88 ? 9.678 7.953 -6.685 1.00 88.25 88 ASP A N 1
ATOM 681 C CA . ASP A 1 88 ? 9.243 6.679 -6.089 1.00 88.25 88 ASP A CA 1
ATOM 682 C C . ASP A 1 88 ? 9.635 6.560 -4.603 1.00 88.25 88 ASP A C 1
ATOM 684 O O . ASP A 1 88 ? 8.878 6.022 -3.795 1.00 88.25 88 ASP A O 1
ATOM 688 N N . GLU A 1 89 ? 10.803 7.094 -4.224 1.00 91.44 89 GLU A N 1
ATOM 689 C CA . GLU A 1 89 ? 11.283 7.110 -2.836 1.00 91.44 89 GLU A CA 1
ATOM 690 C C . GLU A 1 89 ? 10.369 7.944 -1.930 1.00 91.44 89 GLU A C 1
ATOM 692 O O . GLU A 1 89 ? 9.934 7.458 -0.884 1.00 91.44 89 GLU A O 1
ATOM 697 N N . ASN A 1 90 ? 10.020 9.168 -2.341 1.00 93.75 90 ASN A N 1
ATOM 698 C CA . ASN A 1 90 ? 9.122 10.015 -1.561 1.00 93.75 90 ASN A CA 1
ATOM 699 C C . ASN A 1 90 ? 7.694 9.465 -1.552 1.00 93.75 90 ASN A C 1
ATOM 701 O O . ASN A 1 90 ? 7.041 9.507 -0.510 1.00 93.75 90 ASN A O 1
ATOM 705 N N . VAL A 1 91 ? 7.204 8.935 -2.679 1.00 93.50 91 VAL A N 1
ATOM 706 C CA . VAL A 1 91 ? 5.881 8.291 -2.753 1.00 93.50 91 VAL A CA 1
ATOM 707 C C . VAL A 1 91 ? 5.813 7.128 -1.767 1.00 93.50 91 VAL A C 1
ATOM 709 O O . VAL A 1 91 ? 4.840 6.986 -1.024 1.00 93.50 91 VAL A O 1
ATOM 712 N N . PHE A 1 92 ? 6.864 6.316 -1.678 1.00 94.38 92 PHE A N 1
ATOM 713 C CA . PHE A 1 92 ? 6.899 5.273 -0.668 1.00 94.38 92 PHE A CA 1
ATOM 714 C C . PHE A 1 92 ? 6.936 5.846 0.758 1.00 94.38 92 PHE A C 1
ATOM 716 O O . PHE A 1 92 ? 6.057 5.532 1.564 1.00 94.38 92 PHE A O 1
ATOM 723 N N . GLU A 1 93 ? 7.920 6.694 1.071 1.00 96.75 93 GLU A N 1
ATOM 724 C CA . GLU A 1 93 ? 8.195 7.149 2.441 1.00 96.75 93 GLU A CA 1
ATOM 725 C C . GLU A 1 93 ? 7.086 8.041 3.015 1.00 96.75 93 GLU A C 1
ATOM 727 O O . GLU A 1 93 ? 6.761 7.935 4.197 1.00 96.75 93 GLU A O 1
ATOM 732 N N . PHE A 1 94 ? 6.486 8.908 2.198 1.00 96.56 94 PHE A N 1
ATOM 733 C CA . PHE A 1 94 ? 5.530 9.918 2.657 1.00 96.56 94 PHE A CA 1
ATOM 734 C C . PHE A 1 94 ? 4.076 9.617 2.305 1.00 96.56 94 PHE A C 1
ATOM 736 O O . PHE A 1 94 ? 3.196 10.273 2.863 1.00 96.56 94 PHE A O 1
ATOM 743 N N . PHE A 1 95 ? 3.814 8.632 1.440 1.00 96.12 95 PHE A N 1
ATOM 744 C CA . PHE A 1 95 ? 2.456 8.218 1.093 1.00 96.12 95 PHE A CA 1
ATOM 745 C C . PHE A 1 95 ? 2.160 6.759 1.469 1.00 96.12 95 PHE A C 1
ATOM 747 O O . PHE A 1 95 ? 1.332 6.516 2.348 1.00 96.12 95 PHE A O 1
ATOM 754 N N . HIS A 1 96 ? 2.851 5.769 0.893 1.00 95.88 96 HIS A N 1
ATOM 755 C CA . HIS A 1 96 ? 2.516 4.360 1.154 1.00 95.88 96 HIS A CA 1
ATOM 756 C C . HIS A 1 96 ? 2.814 3.903 2.582 1.00 95.88 96 HIS A C 1
ATOM 758 O O . HIS A 1 96 ? 2.019 3.162 3.169 1.00 95.88 96 HIS A O 1
ATOM 764 N N . LYS A 1 97 ? 3.962 4.303 3.131 1.00 96.88 97 LYS A N 1
ATOM 765 C CA . LYS A 1 97 ? 4.413 3.869 4.453 1.00 96.88 97 LYS A CA 1
ATOM 766 C C . LYS A 1 97 ? 3.489 4.360 5.578 1.00 96.88 97 LYS A C 1
ATOM 768 O O . LYS A 1 97 ? 3.041 3.503 6.338 1.00 96.88 97 LYS A O 1
ATOM 773 N N . PRO A 1 98 ? 3.086 5.647 5.652 1.00 97.94 98 PRO A N 1
ATOM 774 C CA . PRO A 1 98 ? 2.113 6.102 6.648 1.00 97.94 98 PRO A CA 1
ATOM 775 C C . PRO A 1 98 ? 0.771 5.361 6.591 1.00 97.94 98 PRO A C 1
ATOM 777 O O . PRO A 1 98 ? 0.173 5.091 7.630 1.00 97.94 98 PRO A O 1
ATOM 780 N N . ILE A 1 99 ? 0.305 4.989 5.392 1.00 97.12 99 ILE A N 1
ATOM 781 C CA . ILE A 1 99 ? -0.934 4.216 5.224 1.00 97.12 99 ILE A CA 1
ATOM 782 C C . ILE A 1 99 ? -0.782 2.814 5.828 1.00 97.12 99 ILE A C 1
ATOM 784 O O . ILE A 1 99 ? -1.648 2.379 6.587 1.00 97.12 99 ILE A O 1
ATOM 788 N N . LEU A 1 100 ? 0.326 2.118 5.551 1.00 96.25 100 LEU A N 1
ATOM 789 C CA . LEU A 1 100 ? 0.611 0.802 6.140 1.00 96.25 100 LEU A CA 1
ATOM 790 C C . LEU A 1 100 ? 0.798 0.870 7.665 1.00 96.25 100 LEU A C 1
ATOM 792 O O . LEU A 1 100 ? 0.339 -0.017 8.381 1.00 96.25 100 LEU A O 1
ATOM 796 N N . GLU A 1 101 ? 1.434 1.927 8.168 1.00 97.50 101 GLU A N 1
ATOM 797 C CA . GLU A 1 101 ? 1.696 2.135 9.598 1.00 97.50 101 GLU A CA 1
ATOM 798 C C . GLU A 1 101 ? 0.471 2.641 10.382 1.00 97.50 101 GLU A C 1
ATOM 800 O O . GLU A 1 101 ? 0.481 2.626 11.613 1.00 97.50 101 GLU A O 1
ATOM 805 N N . SER A 1 102 ? -0.607 3.043 9.699 1.00 96.81 102 SER A N 1
ATOM 806 C CA . SER A 1 102 ? -1.830 3.568 10.329 1.00 96.81 102 SER A CA 1
ATOM 807 C C . SER A 1 102 ? -2.556 2.561 11.234 1.00 96.81 102 SER A C 1
ATOM 809 O O . SER A 1 102 ? -3.372 2.951 12.068 1.00 96.81 102 SER A O 1
ATOM 811 N N . GLY A 1 103 ? -2.291 1.262 11.058 1.00 96.00 103 GLY A N 1
ATOM 812 C CA . GLY A 1 103 ? -3.019 0.174 11.718 1.00 96.00 103 GLY A CA 1
ATOM 813 C C . GLY A 1 103 ? -4.396 -0.123 11.109 1.00 96.00 103 GLY A C 1
ATOM 814 O O . GLY A 1 103 ? -5.104 -1.004 11.601 1.00 96.00 103 GLY A O 1
ATOM 815 N N . LEU A 1 104 ? -4.780 0.583 10.039 1.00 96.62 104 LEU A N 1
ATOM 816 C CA . LEU A 1 104 ? -6.058 0.390 9.352 1.00 96.62 104 LEU A CA 1
ATOM 817 C C . LEU A 1 104 ? -6.024 -0.706 8.283 1.00 96.62 104 LEU A C 1
ATOM 819 O O . LEU A 1 104 ? -7.079 -1.211 7.916 1.00 96.62 104 LEU A O 1
ATOM 823 N N . ILE A 1 105 ? -4.839 -1.082 7.801 1.00 97.38 105 ILE A N 1
ATOM 824 C CA . ILE A 1 105 ? -4.647 -2.263 6.956 1.00 97.38 105 ILE A CA 1
ATOM 825 C C . ILE A 1 105 ?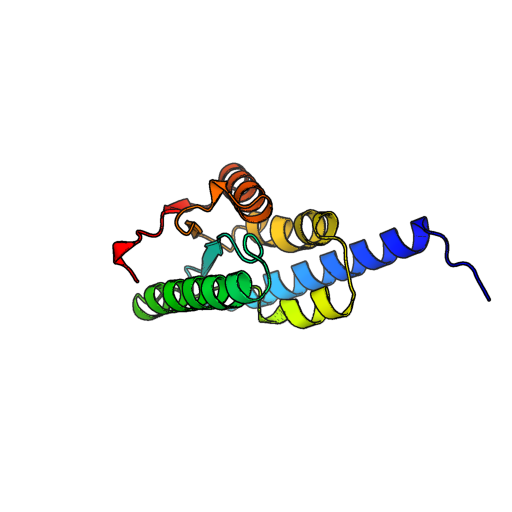 -4.361 -3.448 7.881 1.00 97.38 105 ILE A C 1
ATOM 827 O O . ILE A 1 105 ? -3.320 -3.479 8.534 1.00 97.38 105 ILE A O 1
ATOM 831 N N . GLN A 1 106 ? -5.272 -4.420 7.967 1.00 96.62 106 GLN A N 1
ATOM 832 C CA . GLN A 1 106 ? -5.075 -5.582 8.847 1.00 96.62 106 GLN A CA 1
ATOM 833 C C . GLN A 1 106 ? -4.222 -6.662 8.193 1.00 96.62 106 GLN A C 1
ATOM 835 O O . GLN A 1 106 ? -3.459 -7.343 8.885 1.00 96.62 106 GLN A O 1
ATOM 840 N N . GLU A 1 107 ? -4.334 -6.811 6.873 1.00 96.94 107 GLU A N 1
ATOM 841 C CA . GLU A 1 107 ? -3.616 -7.836 6.123 1.00 96.94 107 GLU A CA 1
ATOM 842 C C . GLU A 1 107 ? -3.012 -7.264 4.835 1.00 96.94 107 GLU A C 1
ATOM 844 O O . GLU A 1 107 ? -3.659 -6.511 4.104 1.00 96.94 107 GLU A O 1
ATOM 849 N N . ALA A 1 108 ? -1.769 -7.645 4.550 1.00 96.81 108 ALA A N 1
ATOM 850 C CA . ALA A 1 108 ? -1.076 -7.357 3.303 1.00 96.81 108 ALA A CA 1
ATOM 851 C C . ALA A 1 108 ? -0.804 -8.676 2.568 1.00 96.81 108 ALA A C 1
ATOM 853 O O . ALA A 1 108 ? -0.079 -9.541 3.066 1.00 96.81 108 ALA A O 1
ATOM 854 N N . TYR A 1 109 ? -1.407 -8.824 1.392 1.00 95.88 109 TYR A N 1
ATOM 855 C CA . TYR A 1 109 ? -1.311 -10.000 0.536 1.00 95.88 109 TYR A CA 1
ATOM 856 C C . TYR A 1 109 ? -0.257 -9.780 -0.543 1.00 95.88 109 TYR A C 1
ATOM 858 O O . TYR A 1 109 ? -0.419 -8.913 -1.395 1.00 95.88 109 TYR A O 1
ATOM 866 N N . PHE A 1 110 ? 0.801 -10.583 -0.539 1.00 94.94 110 PHE A N 1
ATOM 867 C CA . PHE A 1 110 ? 1.889 -10.468 -1.504 1.00 94.94 110 PHE A CA 1
ATOM 868 C C . PHE A 1 110 ? 1.709 -11.449 -2.655 1.00 94.94 110 PHE A C 1
ATOM 870 O O . PHE A 1 110 ? 1.576 -12.653 -2.444 1.00 94.94 110 PHE A O 1
ATOM 877 N N . LEU A 1 111 ? 1.712 -10.928 -3.880 1.00 92.38 111 LEU A N 1
ATOM 878 C CA . LEU A 1 111 ? 1.702 -11.739 -5.087 1.00 92.38 111 LEU A CA 1
ATOM 879 C C . LEU A 1 111 ? 3.013 -12.531 -5.238 1.00 92.38 111 LEU A C 1
ATOM 881 O O . LEU A 1 111 ? 4.069 -12.093 -4.777 1.00 92.38 111 LEU A O 1
ATOM 885 N N . PRO A 1 112 ? 2.984 -13.663 -5.958 1.00 89.44 112 PRO A N 1
ATOM 886 C CA . PRO A 1 112 ? 4.180 -14.408 -6.335 1.00 89.44 112 PRO A CA 1
ATOM 887 C C . PRO A 1 112 ? 5.217 -13.514 -7.019 1.00 89.44 112 PRO A C 1
ATOM 889 O O . PRO A 1 112 ? 4.857 -12.672 -7.850 1.00 89.44 112 PRO A O 1
ATOM 892 N N . ARG A 1 113 ? 6.499 -13.749 -6.705 1.00 87.69 113 ARG A N 1
ATOM 893 C CA . ARG A 1 113 ? 7.653 -12.943 -7.155 1.00 87.69 113 ARG A CA 1
ATOM 894 C C . ARG A 1 113 ? 7.663 -11.508 -6.606 1.00 87.69 113 ARG A C 1
ATOM 896 O O . ARG A 1 113 ? 8.239 -10.612 -7.221 1.00 87.69 113 ARG A O 1
ATOM 903 N N . TRP A 1 114 ? 7.022 -11.252 -5.460 1.00 91.81 114 TRP A N 1
ATOM 904 C CA . TRP A 1 114 ? 7.091 -9.944 -4.791 1.00 91.81 114 TRP A CA 1
ATOM 905 C C . TRP A 1 114 ? 8.527 -9.526 -4.448 1.00 91.81 114 TRP A C 1
ATOM 907 O O . TRP A 1 114 ? 8.835 -8.338 -4.438 1.00 91.81 114 TRP A O 1
ATOM 917 N N . ASP A 1 115 ? 9.407 -10.490 -4.197 1.00 91.88 115 ASP A N 1
ATOM 918 C CA . ASP A 1 115 ? 10.815 -10.299 -3.850 1.00 91.88 115 ASP A CA 1
ATOM 919 C C . ASP A 1 115 ? 11.667 -9.794 -5.024 1.00 91.88 115 ASP A C 1
ATOM 921 O O . ASP A 1 115 ? 12.775 -9.299 -4.825 1.00 91.88 115 ASP A O 1
ATOM 925 N N . GLU A 1 116 ? 11.130 -9.839 -6.243 1.00 90.00 116 GLU A N 1
ATOM 926 C CA . GLU A 1 116 ? 11.740 -9.242 -7.432 1.00 90.00 116 GLU A CA 1
ATOM 927 C C . GLU A 1 116 ? 11.363 -7.760 -7.622 1.00 90.00 116 GLU A C 1
ATOM 929 O O . GLU A 1 116 ? 11.869 -7.095 -8.527 1.00 90.00 116 GLU A O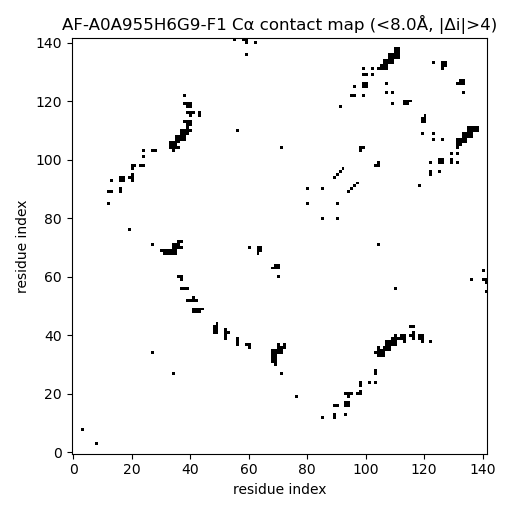 1
ATOM 934 N N . SER A 1 117 ? 10.474 -7.221 -6.779 1.00 89.62 117 SER A N 1
ATOM 935 C CA . SER A 1 117 ? 10.065 -5.815 -6.789 1.00 89.62 117 SER A CA 1
ATOM 936 C C . SER A 1 117 ? 10.638 -5.080 -5.584 1.00 89.62 117 SER A C 1
ATOM 938 O O . SER A 1 117 ? 10.347 -5.414 -4.433 1.00 89.62 117 SER A O 1
ATOM 940 N N . ASN A 1 118 ? 11.409 -4.020 -5.842 1.00 90.88 118 ASN A N 1
ATOM 941 C CA . ASN A 1 118 ? 11.909 -3.138 -4.785 1.00 90.88 118 ASN A CA 1
ATOM 942 C C . ASN A 1 118 ? 10.749 -2.539 -3.974 1.00 90.88 118 ASN A C 1
ATOM 944 O O . ASN A 1 118 ? 10.793 -2.555 -2.747 1.00 90.88 118 ASN A O 1
ATOM 948 N N . GLY A 1 119 ? 9.692 -2.076 -4.652 1.00 90.88 119 GLY A N 1
ATOM 949 C CA . GLY A 1 119 ? 8.507 -1.510 -4.006 1.00 90.88 119 GLY A CA 1
ATOM 950 C C . GLY A 1 119 ? 7.800 -2.526 -3.111 1.00 90.88 119 GLY A C 1
ATOM 951 O O . GLY A 1 119 ? 7.610 -2.268 -1.927 1.00 90.88 119 GLY A O 1
ATOM 952 N N . ALA A 1 120 ? 7.515 -3.726 -3.626 1.00 93.56 120 ALA A N 1
ATOM 953 C CA . ALA A 1 120 ? 6.849 -4.762 -2.834 1.00 93.56 120 ALA A CA 1
ATOM 954 C C . ALA A 1 120 ? 7.735 -5.271 -1.682 1.00 93.56 120 ALA A C 1
ATOM 956 O O . ALA A 1 120 ? 7.245 -5.590 -0.600 1.00 93.56 120 ALA A O 1
ATOM 957 N N . THR A 1 121 ? 9.056 -5.285 -1.861 1.00 95.50 121 THR A N 1
ATOM 958 C CA . THR A 1 121 ? 10.002 -5.600 -0.782 1.00 95.50 121 THR A CA 1
ATOM 959 C C . THR A 1 121 ? 9.959 -4.551 0.332 1.00 95.50 121 THR A C 1
ATOM 961 O O . THR A 1 121 ? 9.948 -4.907 1.515 1.00 95.50 121 THR A O 1
ATOM 964 N N . LEU A 1 122 ? 9.912 -3.262 -0.018 1.00 95.81 122 LEU A N 1
ATOM 965 C CA . LEU A 1 122 ? 9.761 -2.174 0.948 1.00 95.81 122 LEU A CA 1
ATOM 966 C C . LEU A 1 122 ? 8.413 -2.266 1.677 1.00 95.81 122 LEU A C 1
ATOM 968 O O . LEU A 1 122 ? 8.390 -2.254 2.906 1.00 95.81 122 LEU A O 1
ATOM 972 N N . GLU A 1 123 ? 7.316 -2.469 0.944 1.00 96.50 123 GLU A N 1
ATOM 973 C CA . GLU A 1 123 ? 5.976 -2.674 1.510 1.00 96.50 123 GLU A CA 1
ATOM 974 C C . GLU A 1 123 ? 5.951 -3.837 2.503 1.00 96.50 123 GLU A C 1
ATOM 976 O O . GLU A 1 123 ? 5.385 -3.710 3.587 1.00 96.50 123 GLU A O 1
ATOM 981 N N . ARG A 1 124 ? 6.602 -4.959 2.176 1.00 97.44 124 ARG A N 1
ATOM 982 C CA . ARG A 1 124 ? 6.664 -6.127 3.059 1.00 97.44 124 ARG A CA 1
ATOM 983 C C . ARG A 1 124 ? 7.432 -5.852 4.341 1.00 97.44 124 ARG A C 1
ATOM 985 O O . ARG A 1 124 ? 7.008 -6.279 5.416 1.00 97.44 124 ARG A O 1
ATOM 992 N N . ASN A 1 125 ? 8.565 -5.162 4.237 1.00 97.69 125 ASN A N 1
ATOM 993 C CA . ASN A 1 125 ? 9.345 -4.778 5.408 1.00 97.69 125 ASN A CA 1
ATOM 994 C C . ASN A 1 125 ? 8.540 -3.832 6.306 1.00 97.69 125 ASN A C 1
ATOM 996 O O . ASN A 1 125 ? 8.441 -4.088 7.502 1.00 97.69 125 ASN A O 1
ATOM 1000 N N . THR A 1 126 ? 7.886 -2.822 5.730 1.00 98.00 126 THR A N 1
ATOM 1001 C CA . THR A 1 126 ? 7.016 -1.907 6.478 1.00 98.00 126 THR A CA 1
ATOM 1002 C C . THR A 1 126 ? 5.830 -2.631 7.105 1.00 98.00 126 THR A C 1
ATOM 1004 O O . THR A 1 126 ? 5.570 -2.433 8.285 1.00 98.00 126 THR A O 1
ATOM 1007 N N . ALA A 1 127 ? 5.145 -3.517 6.376 1.00 97.31 127 ALA A N 1
ATOM 1008 C CA . ALA A 1 127 ? 4.039 -4.309 6.913 1.00 97.31 127 ALA A CA 1
ATOM 1009 C C . ALA A 1 127 ? 4.482 -5.148 8.123 1.00 97.31 127 ALA A C 1
ATOM 1011 O O . ALA A 1 127 ? 3.804 -5.170 9.151 1.00 97.31 127 ALA A O 1
ATOM 1012 N N . ARG A 1 128 ? 5.658 -5.784 8.037 1.00 97.75 128 ARG A N 1
ATOM 1013 C CA . ARG A 1 128 ? 6.241 -6.551 9.145 1.00 97.75 128 ARG A CA 1
ATOM 1014 C C . ARG A 1 128 ? 6.504 -5.661 10.357 1.00 97.75 128 ARG A C 1
ATOM 1016 O O . ARG A 1 128 ? 6.138 -6.030 11.472 1.00 97.75 128 ARG A O 1
ATOM 1023 N N . ASP A 1 129 ? 7.135 -4.513 10.144 1.00 97.62 129 ASP A N 1
ATOM 1024 C CA . ASP A 1 129 ? 7.538 -3.608 11.220 1.00 97.62 129 ASP A CA 1
ATOM 1025 C C . ASP A 1 129 ? 6.307 -2.943 11.878 1.00 97.62 129 ASP A C 1
ATOM 1027 O O . ASP A 1 129 ? 6.244 -2.818 13.104 1.00 97.62 129 ASP A O 1
ATOM 1031 N N . 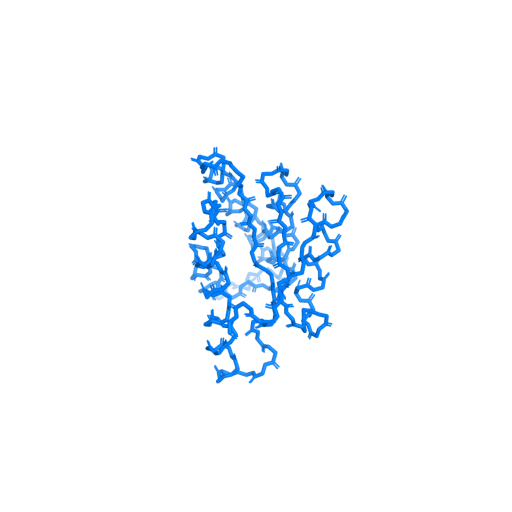ALA A 1 130 ? 5.274 -2.648 11.081 1.00 96.25 130 ALA A N 1
ATOM 1032 C CA . ALA A 1 130 ? 3.957 -2.172 11.508 1.00 96.25 130 ALA A CA 1
ATOM 1033 C C . ALA A 1 130 ? 3.064 -3.265 12.130 1.00 96.25 130 ALA A C 1
ATOM 1035 O O . ALA A 1 130 ? 1.983 -2.962 12.634 1.00 96.25 130 ALA A O 1
ATOM 1036 N N . LYS A 1 131 ? 3.508 -4.531 12.142 1.00 96.75 131 LYS A N 1
ATOM 1037 C CA . LYS A 1 131 ? 2.754 -5.700 12.640 1.00 96.75 131 LYS A CA 1
ATOM 1038 C C . LYS A 1 131 ? 1.437 -5.958 11.894 1.00 96.75 131 LYS A C 1
ATOM 1040 O O . LYS A 1 131 ? 0.509 -6.531 12.467 1.00 96.75 131 LYS A O 1
ATOM 1045 N N . VAL A 1 132 ? 1.372 -5.574 10.623 1.00 97.12 132 VAL A N 1
ATOM 1046 C CA . VAL A 1 132 ? 0.312 -5.984 9.695 1.00 97.12 132 VAL A CA 1
ATOM 1047 C C . VAL A 1 132 ? 0.465 -7.482 9.425 1.00 97.12 132 VAL A C 1
ATOM 1049 O O . VAL A 1 132 ? 1.583 -7.988 9.290 1.00 97.12 132 VAL A O 1
ATOM 1052 N N . SER A 1 133 ? -0.647 -8.217 9.365 1.00 97.62 133 SER A N 1
ATOM 1053 C CA . SER A 1 133 ? -0.610 -9.643 9.034 1.00 97.62 133 SER A CA 1
ATOM 1054 C C . SER A 1 133 ? -0.153 -9.817 7.588 1.00 97.62 133 SER A C 1
ATOM 1056 O O . SER A 1 133 ? -0.731 -9.236 6.674 1.00 97.62 133 SER A O 1
ATOM 1058 N N . ILE A 1 134 ? 0.888 -10.611 7.365 1.00 97.56 134 ILE A N 1
ATOM 1059 C CA . ILE A 1 134 ? 1.430 -10.838 6.026 1.00 97.56 134 ILE A CA 1
ATOM 1060 C C . ILE A 1 134 ? 0.912 -12.170 5.498 1.00 97.56 134 ILE A C 1
ATOM 1062 O O . ILE A 1 134 ? 1.091 -13.204 6.141 1.00 97.56 134 ILE A O 1
ATOM 1066 N N . GLN A 1 135 ? 0.304 -12.130 4.317 1.00 96.12 135 GLN A N 1
ATOM 1067 C CA . GLN A 1 135 ? -0.230 -13.289 3.613 1.00 96.12 135 GLN A CA 1
ATOM 1068 C C . GLN A 1 135 ? 0.476 -13.444 2.262 1.00 96.12 135 GLN A C 1
ATOM 1070 O O . GLN A 1 135 ? 0.819 -12.457 1.613 1.00 96.12 135 GLN A O 1
ATOM 1075 N N . GLU A 1 136 ? 0.679 -14.684 1.823 1.00 93.00 136 GLU A N 1
ATOM 1076 C CA . GLU A 1 136 ? 1.129 -14.977 0.459 1.00 93.00 136 GLU A CA 1
ATOM 1077 C C . GLU A 1 136 ? -0.090 -15.309 -0.399 1.00 93.00 136 GLU A C 1
ATOM 1079 O O . GLU A 1 136 ? -0.916 -16.145 -0.022 1.00 93.00 136 GLU A O 1
ATOM 1084 N N . PHE A 1 137 ? -0.200 -14.672 -1.559 1.00 84.69 137 PHE A N 1
ATOM 1085 C CA . PHE A 1 137 ? -1.192 -15.043 -2.553 1.00 84.69 137 PHE A CA 1
ATOM 1086 C C . PHE A 1 137 ? -0.669 -16.242 -3.343 1.00 84.69 137 PHE A C 1
ATOM 1088 O O . PHE A 1 137 ? 0.423 -16.199 -3.909 1.00 84.69 137 PHE A O 1
ATOM 1095 N N . LEU A 1 138 ? -1.436 -17.326 -3.377 1.00 76.69 138 LEU A N 1
ATOM 1096 C CA . LEU A 1 138 ? -1.028 -18.533 -4.089 1.00 76.69 138 LEU A CA 1
ATOM 1097 C C . LEU A 1 138 ? -1.286 -18.360 -5.593 1.00 76.69 138 LEU A C 1
ATOM 1099 O O . LEU A 1 138 ? -2.350 -17.878 -5.977 1.00 76.69 138 LEU A O 1
ATOM 1103 N N . GLU A 1 139 ? -0.337 -18.777 -6.443 1.00 68.94 139 GLU A N 1
ATOM 1104 C CA . GLU A 1 139 ? -0.489 -18.730 -7.915 1.00 68.94 139 GLU A CA 1
ATOM 1105 C C . GLU A 1 139 ? -1.753 -19.449 -8.394 1.00 68.94 139 GLU A C 1
ATOM 1107 O O . GLU A 1 139 ? -2.381 -19.027 -9.350 1.00 68.94 139 GLU A O 1
ATOM 1112 N N . GLU A 1 140 ? -2.175 -20.500 -7.693 1.00 64.69 140 GLU A N 1
ATOM 1113 C CA . GLU A 1 140 ? -3.383 -21.275 -8.001 1.00 64.69 140 GLU A CA 1
ATOM 1114 C C . GLU A 1 140 ? -4.703 -20.497 -7.852 1.00 64.69 140 GLU A C 1
ATOM 1116 O O . GLU A 1 140 ? -5.764 -21.029 -8.180 1.00 64.69 140 GLU A O 1
ATOM 1121 N N . TRP A 1 141 ? -4.674 -19.264 -7.343 1.00 60.00 141 TRP A N 1
ATOM 1122 C CA . TRP A 1 141 ? -5.867 -18.423 -7.215 1.00 60.00 141 TRP A CA 1
ATOM 1123 C C . TRP A 1 141 ? -6.143 -17.584 -8.475 1.00 60.00 141 TRP A C 1
ATOM 1125 O O . TRP A 1 141 ? -7.159 -16.883 -8.491 1.00 60.00 141 TRP A O 1
ATOM 1135 N N . PHE A 1 142 ? -5.293 -17.667 -9.514 1.00 58.91 142 PHE A N 1
ATOM 1136 C CA . PHE A 1 142 ? -5.502 -17.024 -10.817 1.00 58.91 142 PHE A CA 1
ATOM 1137 C C . PHE A 1 142 ? -4.915 -17.790 -12.015 1.00 58.91 142 PHE A C 1
ATOM 1139 O O . PHE A 1 142 ? -3.689 -18.025 -12.061 1.00 58.91 142 PHE A O 1
#

Solvent-accessible surface area (backbone atoms only — not comparable to full-atom values): 7899 Å² total; per-residue (Å²): 133,84,79,78,52,76,65,58,55,50,54,53,51,53,52,50,34,37,52,51,26,56,50,49,47,59,52,55,73,71,50,65,81,60,27,28,34,79,41,39,44,45,66,84,61,47,76,77,30,24,56,55,28,48,52,52,50,53,49,51,50,46,57,42,42,77,72,72,39,33,74,61,68,65,71,88,51,43,63,65,48,61,75,66,67,66,53,71,67,56,47,40,65,38,23,52,44,55,43,49,58,64,66,64,37,50,34,41,33,31,36,77,64,18,85,77,18,72,66,27,41,51,51,50,51,48,29,56,78,52,66,31,43,79,42,77,45,61,69,90,81,111

Mean predicted aligned error: 5.57 Å

Nearest PDB structures (foldseek):
  6zl7-assembly1_A  TM=4.023E-01  e=1.783E+00  uncultured bacterium
  5vol-assembly1_F  TM=4.247E-01  e=2.284E+00  Bacteroides intestinalis DSM 17393
  6qin-assembly1_A  TM=2.937E-01  e=1.230E+00  permafrost metagenome
  8dgc-assembly1_H  TM=4.666E-01  e=7.404E+00  Escherichia phage PhiV-1

Sequence (142 aa):
MEKTSNSEIMDEEVVAL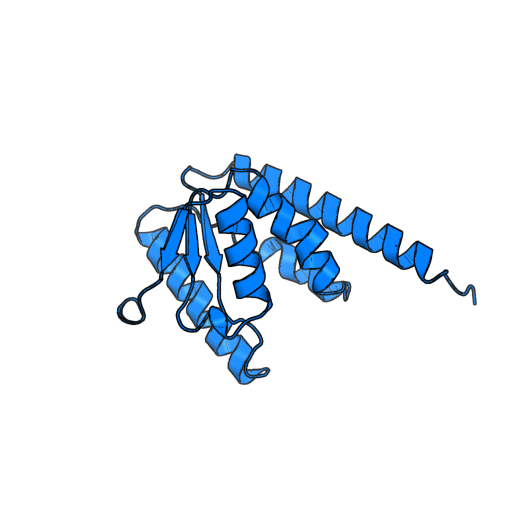KQLAEQEIRKIEQLPQPVVRVCGPLTCDGPEGYLRSADRLALAEKVLQDKGMSIWTFGDSEEEIFGKGYSDENVFEFFHKPILESGLIQEAYFLPRWDESNGATLERNTARDAKVSIQEFLEEWF

Foldseek 3Di:
DDDDDPVNVVVVLLVVQLVQQVVLLVVLVPDPPDEAEEFEDQCLPHPVSNVVSVVVRVLVCVVVVVVVHHYDDCVVCVCVCVVVVDDPVSNVPRHVLCNLLVCNHQEYEYEPPRVVDPSSVSNVVSNVVSVRHYHYDDPVSD

Secondary structure (DSSP, 8-state):
-----HHHHHHHHHHHHHHHHHHHHHHHTTSPSPEEEEE--SSTTHHHHHHHHHHHHHHHHHHHHHTT-EE--THHHHHHHHHHT--HHHHIIIIIHHHHHTS-EEEEEEPTTGGG-HHHHHHHHHHHHTTPEEEEPPGGG-

Radius of gyration: 15.77 Å; Cα contacts (8 Å, |Δi|>4): 190; chains: 1; bounding box: 32×54×34 Å